Protein AF-A0A943L6P3-F1 (afdb_monomer_lite)

Foldseek 3Di:
DDLVVLLVVLVVDPDDPLRSVLVSLLVVLVVVLVVVLVVLVVVLVVLVVVLVVVLVVLVVVVQVVFDADPNDTDDDPVVVVVSVVVSVVSVVVSVVVSVVVCVVSVVVSVVVSVVSSVVSVVVSVVVSVVVD

Secondary structure (DSSP, 8-state):
--HHHHHHHHTTS---HHHHHHHHHHHHHHHHHHHHHHHHHHHHHHHHHHHHHHHHHHHHHHHHHS-EETTEE---HHHHHHHHHHHHHHHHHHHHHHHHHHHHHHHHHHHHHHHHHHHHHHHHHHHHHTT-

Structure (mmCIF, N/CA/C/O backbone):
data_AF-A0A943L6P3-F1
#
_entry.id   AF-A0A943L6P3-F1
#
loop_
_atom_site.group_PDB
_atom_site.id
_atom_site.type_symbol
_atom_site.label_atom_id
_atom_site.label_alt_id
_atom_site.label_comp_id
_atom_site.label_asym_id
_atom_site.label_entity_id
_atom_site.label_seq_id
_atom_site.pdbx_PDB_ins_code
_atom_site.Cartn_x
_atom_site.Cartn_y
_atom_site.Cartn_z
_atom_site.occupancy
_atom_site.B_iso_or_equiv
_atom_site.auth_seq_id
_atom_site.auth_comp_id
_atom_site.auth_asym_id
_atom_site.auth_atom_id
_atom_site.pdbx_PDB_model_num
ATOM 1 N N . MET A 1 1 ? 1.811 -3.969 -22.715 1.00 65.00 1 MET A N 1
ATOM 2 C CA . MET A 1 1 ? 1.293 -4.012 -24.095 1.00 65.00 1 MET A CA 1
ATOM 3 C C . MET A 1 1 ? 2.033 -5.133 -24.820 1.00 65.00 1 MET A C 1
ATOM 5 O O . MET A 1 1 ? 3.182 -5.399 -24.489 1.00 65.00 1 MET A O 1
ATOM 9 N N . ASP A 1 2 ? 1.399 -5.869 -25.732 1.00 75.88 2 ASP A N 1
ATOM 10 C CA . ASP A 1 2 ? 2.101 -6.934 -26.478 1.00 75.88 2 ASP A CA 1
ATOM 11 C C . ASP A 1 2 ? 3.098 -6.305 -27.476 1.00 75.88 2 ASP A C 1
ATOM 13 O O . ASP A 1 2 ? 2.833 -5.250 -28.056 1.00 75.88 2 ASP A O 1
ATOM 17 N N . ARG A 1 3 ? 4.240 -6.959 -27.725 1.00 74.19 3 ARG A N 1
ATOM 18 C CA . ARG A 1 3 ? 5.175 -6.622 -28.811 1.00 74.19 3 ARG A CA 1
ATOM 19 C C . ARG A 1 3 ? 4.457 -6.367 -30.137 1.00 74.19 3 ARG A C 1
ATOM 21 O O . ARG A 1 3 ? 4.821 -5.431 -30.846 1.00 74.19 3 ARG A O 1
ATOM 28 N N . GLN A 1 4 ? 3.439 -7.157 -30.476 1.00 79.56 4 GLN A N 1
ATOM 29 C CA . GLN A 1 4 ? 2.664 -6.951 -31.703 1.00 79.56 4 GLN A CA 1
ATOM 30 C C . GLN A 1 4 ? 1.894 -5.627 -31.699 1.00 79.56 4 GLN A C 1
ATOM 32 O O . GLN A 1 4 ? 1.800 -4.974 -32.736 1.00 79.56 4 GLN A O 1
ATOM 37 N N . GLU A 1 5 ? 1.375 -5.200 -30.549 1.00 81.81 5 GLU A N 1
ATOM 38 C CA . GLU A 1 5 ? 0.671 -3.924 -30.402 1.00 81.81 5 GLU A CA 1
ATOM 39 C C . GLU A 1 5 ? 1.636 -2.737 -30.497 1.00 81.81 5 GLU A C 1
ATOM 41 O O . GLU A 1 5 ? 1.344 -1.781 -31.217 1.00 81.81 5 GLU A O 1
ATOM 46 N N . ILE A 1 6 ? 2.808 -2.824 -29.852 1.00 78.81 6 ILE A N 1
ATOM 47 C CA . ILE A 1 6 ? 3.852 -1.790 -29.939 1.00 78.81 6 ILE A CA 1
ATOM 48 C C . ILE A 1 6 ? 4.325 -1.635 -31.387 1.00 78.81 6 ILE A C 1
ATOM 50 O O . ILE A 1 6 ? 4.325 -0.530 -31.927 1.00 78.81 6 ILE A O 1
ATOM 54 N N . LEU A 1 7 ? 4.676 -2.738 -32.053 1.00 78.62 7 LEU A N 1
ATOM 55 C CA . LEU A 1 7 ? 5.152 -2.696 -33.437 1.00 78.62 7 LEU A CA 1
ATOM 56 C C . LEU A 1 7 ? 4.068 -2.205 -34.402 1.00 78.62 7 LEU A C 1
ATOM 58 O O . LEU A 1 7 ? 4.362 -1.446 -35.324 1.00 78.62 7 LEU A O 1
ATOM 62 N N . LYS A 1 8 ? 2.802 -2.569 -34.170 1.00 85.06 8 LYS A N 1
ATOM 63 C CA . LYS A 1 8 ? 1.676 -2.068 -34.964 1.00 85.06 8 LYS A CA 1
ATOM 64 C C . LYS A 1 8 ? 1.495 -0.557 -34.803 1.00 85.06 8 LYS A C 1
ATOM 66 O O . LYS A 1 8 ? 1.279 0.118 -35.805 1.00 85.06 8 LYS A O 1
ATOM 71 N N . LEU A 1 9 ? 1.632 -0.016 -33.592 1.00 83.00 9 LEU A N 1
ATOM 72 C CA . LEU A 1 9 ? 1.604 1.431 -33.343 1.00 83.00 9 LEU A CA 1
ATOM 73 C C . LEU A 1 9 ? 2.776 2.150 -34.034 1.00 83.00 9 LEU A C 1
ATOM 75 O O . LEU A 1 9 ? 2.593 3.173 -34.688 1.00 83.00 9 LEU A O 1
ATOM 79 N N . LEU A 1 10 ? 3.986 1.603 -33.930 1.00 81.69 10 LEU A N 1
ATOM 80 C CA . LEU A 1 10 ? 5.174 2.198 -34.548 1.00 81.69 10 LEU A CA 1
ATOM 81 C C . LEU A 1 10 ? 5.119 2.129 -36.081 1.00 81.69 10 LEU A C 1
ATOM 83 O O . LEU A 1 10 ? 5.598 3.036 -36.755 1.00 81.69 10 LEU A O 1
ATOM 87 N N . SER A 1 11 ? 4.454 1.116 -36.643 1.00 81.25 11 SER A N 1
ATOM 88 C CA . SER A 1 11 ? 4.268 0.974 -38.092 1.00 81.25 11 SER A CA 1
ATOM 89 C C . SER A 1 11 ? 3.373 2.042 -38.733 1.00 81.25 11 SER A C 1
ATOM 91 O O . SER A 1 11 ? 3.390 2.180 -39.953 1.00 81.25 11 SER A O 1
ATOM 93 N N . THR A 1 12 ? 2.607 2.816 -37.948 1.00 86.06 12 THR A N 1
ATOM 94 C CA . THR A 1 12 ? 1.795 3.930 -38.477 1.00 86.06 12 THR A CA 1
ATOM 95 C C . THR A 1 12 ? 2.595 5.213 -38.699 1.00 86.06 12 THR A C 1
ATOM 97 O O . THR A 1 12 ? 2.029 6.206 -39.150 1.00 86.06 12 THR A O 1
ATOM 100 N N . HIS A 1 13 ? 3.878 5.216 -38.344 1.00 82.69 13 HIS A N 1
ATOM 101 C CA . HIS A 1 13 ? 4.771 6.361 -38.455 1.00 82.69 13 HIS A CA 1
ATOM 102 C C . HIS A 1 13 ? 5.825 6.089 -39.533 1.00 82.69 13 HIS A C 1
ATOM 104 O O . HIS A 1 13 ? 6.232 4.943 -39.737 1.00 82.69 13 HIS A O 1
ATOM 110 N N . ASP A 1 14 ? 6.256 7.144 -40.226 1.00 87.12 14 ASP A N 1
ATOM 111 C CA . ASP A 1 14 ? 7.325 7.064 -41.226 1.00 87.12 14 ASP A CA 1
ATOM 112 C C . ASP A 1 14 ? 8.680 6.982 -40.511 1.00 87.12 14 ASP A C 1
ATOM 114 O O . ASP A 1 14 ? 9.337 7.989 -40.259 1.00 87.12 14 ASP A O 1
ATOM 118 N N . LEU A 1 15 ? 9.007 5.770 -40.065 1.00 84.00 15 LEU A N 1
ATOM 119 C CA . LEU A 1 15 ? 10.208 5.424 -39.315 1.00 84.00 15 LEU A CA 1
ATOM 120 C C . LEU A 1 15 ? 10.971 4.334 -40.063 1.00 84.00 15 LEU A C 1
ATOM 122 O O . LEU A 1 15 ? 10.372 3.399 -40.613 1.00 84.00 15 LEU A O 1
ATOM 126 N N . THR A 1 16 ? 12.293 4.415 -40.022 1.00 86.62 16 THR A N 1
ATOM 127 C CA . THR A 1 16 ? 13.177 3.319 -40.423 1.00 86.62 16 THR A CA 1
ATOM 128 C C . THR A 1 16 ? 12.992 2.111 -39.499 1.00 86.62 16 THR A C 1
ATOM 130 O O . THR A 1 16 ? 12.494 2.230 -38.378 1.00 86.62 16 THR A O 1
ATOM 133 N N . GLU A 1 17 ? 13.377 0.919 -39.958 1.00 82.81 17 GLU A N 1
ATOM 134 C CA . GLU A 1 17 ? 13.289 -0.287 -39.120 1.00 82.81 17 GLU A CA 1
ATOM 135 C C . GLU A 1 17 ? 14.160 -0.173 -37.857 1.00 82.81 17 GLU A C 1
ATOM 137 O O . GLU A 1 17 ? 13.723 -0.584 -36.784 1.00 82.81 17 GLU A O 1
ATOM 142 N N . ASP A 1 18 ? 15.322 0.481 -37.949 1.00 81.50 18 ASP A N 1
ATOM 143 C CA . ASP A 1 18 ? 16.203 0.716 -36.799 1.00 81.50 18 ASP A CA 1
ATOM 144 C C . ASP A 1 18 ? 15.569 1.675 -35.775 1.00 81.50 18 ASP A C 1
ATOM 146 O O . ASP A 1 18 ? 15.621 1.426 -34.570 1.00 81.50 18 ASP A O 1
ATOM 150 N N . GLU A 1 19 ? 14.890 2.737 -36.228 1.00 82.31 19 GLU A N 1
ATOM 151 C CA . GLU A 1 19 ? 14.134 3.638 -35.345 1.00 82.31 19 GLU A CA 1
ATOM 152 C C . GLU A 1 19 ? 12.951 2.928 -34.673 1.00 82.31 19 GLU A C 1
ATOM 154 O O . GLU A 1 19 ? 12.669 3.172 -33.495 1.00 82.31 19 GLU A O 1
ATOM 159 N N . LYS A 1 20 ? 12.264 2.027 -35.391 1.00 83.81 20 LYS A N 1
ATOM 160 C CA . LYS A 1 20 ? 11.179 1.215 -34.820 1.00 83.81 20 LYS A CA 1
ATOM 161 C C . LYS A 1 20 ? 11.701 0.267 -33.749 1.00 83.81 20 LYS A C 1
ATOM 163 O O . LYS A 1 20 ? 11.084 0.180 -32.690 1.00 83.81 20 LYS A O 1
ATOM 168 N N . GLU A 1 21 ? 12.817 -0.417 -33.990 1.00 82.38 21 GLU A N 1
ATOM 169 C CA . GLU A 1 21 ? 13.409 -1.334 -33.010 1.00 82.38 21 GLU A CA 1
ATOM 170 C C . GLU A 1 21 ? 13.912 -0.572 -31.773 1.00 82.38 21 GLU A C 1
ATOM 172 O O . GLU A 1 21 ? 13.634 -0.970 -30.639 1.00 82.38 21 GLU A O 1
ATOM 177 N N . TYR A 1 22 ? 14.551 0.586 -31.971 1.00 84.06 22 TYR A N 1
ATOM 178 C CA . TYR A 1 22 ? 14.983 1.469 -30.885 1.00 84.06 22 TYR A CA 1
ATOM 179 C C . TYR A 1 22 ? 13.807 1.919 -30.001 1.00 84.06 22 TYR A C 1
ATOM 181 O O . TYR A 1 22 ? 13.851 1.788 -28.774 1.00 84.06 22 TYR A O 1
ATOM 189 N N . LEU A 1 23 ? 12.722 2.407 -30.612 1.00 84.69 23 LEU A N 1
ATOM 190 C CA . LEU A 1 23 ? 11.518 2.830 -29.890 1.00 84.69 23 LEU A CA 1
ATOM 191 C C . LEU A 1 23 ? 10.790 1.653 -29.233 1.00 84.69 23 LEU A C 1
ATOM 193 O O . LEU A 1 23 ? 10.294 1.792 -28.112 1.00 84.69 23 LEU A O 1
ATOM 197 N N . TYR A 1 24 ? 10.755 0.489 -29.887 1.00 87.00 24 TYR A N 1
ATOM 198 C CA . TYR A 1 24 ? 10.213 -0.735 -29.304 1.00 87.00 24 TYR A CA 1
ATOM 199 C C . TYR A 1 24 ? 10.954 -1.101 -28.015 1.00 87.00 24 TYR A C 1
ATOM 201 O O . TYR A 1 24 ? 10.307 -1.306 -26.988 1.00 87.00 24 TYR A O 1
ATOM 209 N N . MET A 1 25 ? 12.290 -1.122 -28.033 1.00 86.12 25 MET A N 1
ATOM 210 C CA . MET A 1 25 ? 13.090 -1.434 -26.847 1.00 86.12 25 MET A CA 1
ATOM 211 C C . MET A 1 25 ? 12.828 -0.445 -25.707 1.00 86.12 25 MET A C 1
ATOM 213 O O . MET A 1 25 ? 12.647 -0.868 -24.564 1.00 86.12 25 MET A O 1
ATOM 217 N N . GLN A 1 26 ? 12.751 0.859 -25.998 1.00 86.38 26 GLN A N 1
ATOM 218 C CA . GLN A 1 26 ? 12.431 1.865 -24.979 1.00 86.38 26 GLN A CA 1
ATOM 219 C C . GLN A 1 26 ? 11.065 1.629 -24.327 1.00 86.38 26 GLN A C 1
ATOM 221 O O . GLN A 1 26 ? 10.946 1.697 -23.100 1.00 86.38 26 GLN A O 1
ATOM 226 N N . LEU A 1 27 ? 10.040 1.354 -25.137 1.00 86.81 27 LEU A N 1
ATOM 227 C CA . LEU A 1 27 ? 8.687 1.094 -24.651 1.00 86.81 27 LEU A CA 1
ATOM 228 C C . LEU A 1 27 ? 8.630 -0.202 -23.842 1.00 86.81 27 LEU A C 1
ATOM 230 O O . LEU A 1 27 ? 8.128 -0.187 -22.722 1.00 86.81 27 LEU A O 1
ATOM 234 N N . TYR A 1 28 ? 9.216 -1.281 -24.362 1.00 88.44 28 TYR A N 1
ATOM 235 C CA . TYR A 1 28 ? 9.263 -2.581 -23.698 1.00 88.44 28 TYR A CA 1
ATOM 236 C C . TYR A 1 28 ? 9.904 -2.491 -22.309 1.00 88.44 28 TYR A C 1
ATOM 238 O O . TYR A 1 28 ? 9.308 -2.899 -21.314 1.00 88.44 28 TYR A O 1
ATOM 246 N N . PHE A 1 29 ? 11.098 -1.901 -22.208 1.00 89.12 29 PHE A N 1
ATOM 247 C CA . PHE A 1 29 ? 11.774 -1.791 -20.917 1.00 89.12 29 PHE A CA 1
ATOM 248 C C . PHE A 1 29 ? 11.073 -0.826 -19.956 1.00 89.12 29 PHE A C 1
ATOM 250 O O . PHE A 1 29 ? 11.103 -1.047 -18.747 1.00 89.12 29 PHE A O 1
ATOM 257 N N . THR A 1 30 ? 10.423 0.223 -20.467 1.00 87.31 30 THR A N 1
ATOM 258 C CA . THR A 1 30 ? 9.611 1.120 -19.631 1.00 87.31 30 THR A CA 1
ATOM 259 C C . THR A 1 30 ? 8.399 0.388 -19.057 1.00 87.31 30 THR A C 1
ATOM 261 O O . THR A 1 30 ? 8.100 0.548 -17.875 1.00 87.31 30 THR A O 1
ATOM 264 N N . GLU A 1 31 ? 7.718 -0.435 -19.856 1.00 88.56 31 GLU A N 1
ATOM 265 C CA . GLU A 1 31 ? 6.606 -1.253 -19.369 1.00 88.56 31 GLU A CA 1
ATOM 266 C C . GLU A 1 31 ? 7.053 -2.283 -18.334 1.00 88.56 31 GLU A C 1
ATOM 268 O O . GLU A 1 31 ? 6.391 -2.421 -17.308 1.00 88.56 31 GLU A O 1
ATOM 273 N N . GLU A 1 32 ? 8.184 -2.957 -18.548 1.00 89.25 32 GLU A N 1
ATOM 274 C CA . GLU A 1 32 ? 8.716 -3.903 -17.561 1.00 89.25 32 GLU A CA 1
ATOM 275 C C . GLU A 1 32 ? 9.080 -3.219 -16.239 1.00 89.25 32 GLU A C 1
ATOM 277 O O . GLU A 1 32 ? 8.778 -3.756 -15.173 1.00 89.25 32 GLU A O 1
ATOM 282 N N . LEU A 1 33 ? 9.661 -2.014 -16.284 1.00 90.25 33 LEU A N 1
ATOM 283 C CA . LEU A 1 33 ? 9.920 -1.231 -15.072 1.00 90.25 33 LEU A CA 1
ATOM 284 C C . LEU A 1 33 ? 8.630 -0.859 -14.340 1.00 90.25 33 LEU A C 1
ATOM 286 O O . LEU A 1 33 ? 8.568 -0.989 -13.120 1.00 90.25 33 LEU A O 1
ATOM 290 N N . ASN A 1 34 ? 7.598 -0.432 -15.070 1.00 87.81 34 ASN A N 1
ATOM 291 C CA . ASN A 1 34 ? 6.304 -0.113 -14.468 1.00 87.81 34 ASN A CA 1
ATOM 292 C C . ASN A 1 34 ? 5.647 -1.358 -13.860 1.00 87.81 34 ASN A C 1
ATOM 294 O O . ASN A 1 34 ? 5.151 -1.294 -12.743 1.00 87.81 34 ASN A O 1
ATOM 298 N N . ARG A 1 35 ? 5.699 -2.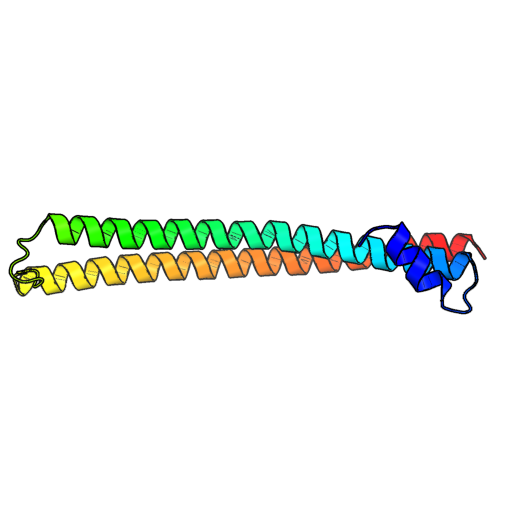505 -14.548 1.00 90.12 35 ARG A N 1
ATOM 299 C CA . ARG A 1 35 ? 5.146 -3.768 -14.040 1.00 90.12 35 ARG A CA 1
ATOM 300 C C . ARG A 1 35 ? 5.822 -4.195 -12.737 1.00 90.12 35 ARG A C 1
ATOM 302 O O . ARG A 1 35 ? 5.136 -4.590 -11.800 1.00 90.12 35 ARG A O 1
ATOM 309 N N . GLN A 1 36 ? 7.150 -4.105 -12.668 1.00 88.88 36 GLN A N 1
ATOM 310 C CA . GLN A 1 36 ? 7.900 -4.401 -11.442 1.00 88.88 36 GLN A CA 1
ATOM 311 C C . GLN A 1 36 ? 7.518 -3.446 -10.306 1.00 88.88 36 GLN A C 1
ATOM 313 O O . GLN A 1 36 ? 7.292 -3.885 -9.182 1.00 88.88 36 GLN A O 1
ATOM 318 N N . ALA A 1 37 ? 7.389 -2.152 -10.608 1.00 87.69 37 ALA A N 1
ATOM 319 C CA . ALA A 1 37 ? 6.950 -1.160 -9.635 1.00 87.69 37 ALA A CA 1
ATOM 320 C C . ALA A 1 37 ? 5.538 -1.450 -9.100 1.00 87.69 37 ALA A C 1
ATOM 322 O O . ALA A 1 37 ? 5.316 -1.387 -7.892 1.00 87.69 37 ALA A O 1
ATOM 323 N N . ASP A 1 38 ? 4.601 -1.816 -9.976 1.00 88.56 38 ASP A N 1
ATOM 324 C CA . ASP A 1 38 ? 3.231 -2.170 -9.596 1.00 88.56 38 ASP A CA 1
ATOM 325 C C . ASP A 1 38 ? 3.192 -3.407 -8.682 1.00 88.56 38 ASP A C 1
ATOM 327 O O . ASP A 1 38 ? 2.433 -3.438 -7.710 1.00 88.56 38 ASP A O 1
ATOM 331 N N . GLU A 1 39 ? 4.032 -4.413 -8.946 1.00 89.00 39 GLU A N 1
ATOM 332 C CA . GLU A 1 39 ? 4.163 -5.603 -8.095 1.00 89.00 39 GLU A CA 1
ATOM 333 C C . GLU A 1 39 ? 4.651 -5.252 -6.682 1.00 89.00 39 GLU A C 1
ATOM 335 O O . GLU A 1 39 ? 4.080 -5.734 -5.702 1.00 89.00 39 GLU A O 1
ATOM 340 N N . GLU A 1 40 ? 5.642 -4.367 -6.555 1.00 86.31 40 GLU A N 1
ATOM 341 C CA . GLU A 1 40 ? 6.128 -3.901 -5.249 1.00 86.31 40 GLU A CA 1
ATOM 342 C C . GLU A 1 40 ? 5.082 -3.052 -4.505 1.00 86.31 40 GLU A C 1
ATOM 344 O O . GLU A 1 40 ? 4.923 -3.170 -3.287 1.00 86.31 40 GLU A O 1
ATOM 349 N N . ILE A 1 41 ? 4.305 -2.234 -5.222 1.00 87.44 41 ILE A N 1
ATOM 350 C CA . ILE A 1 41 ? 3.214 -1.441 -4.633 1.00 87.44 41 ILE A CA 1
ATOM 351 C C . ILE A 1 41 ? 2.104 -2.349 -4.078 1.00 87.44 41 ILE A C 1
ATOM 353 O O . ILE A 1 41 ? 1.526 -2.053 -3.027 1.00 87.44 41 ILE A O 1
ATOM 357 N N . LEU A 1 42 ? 1.816 -3.484 -4.725 1.00 88.62 42 LEU A N 1
ATOM 358 C CA . LEU A 1 42 ? 0.833 -4.451 -4.221 1.00 88.62 42 LEU A CA 1
ATOM 359 C C . LEU A 1 42 ? 1.220 -5.033 -2.852 1.00 88.62 42 LEU A C 1
ATOM 361 O O . LEU A 1 42 ? 0.329 -5.344 -2.052 1.00 88.62 42 LEU A O 1
ATOM 365 N N . GLU A 1 43 ? 2.514 -5.150 -2.544 1.00 85.62 43 GLU A N 1
ATOM 366 C CA . GLU A 1 43 ? 2.965 -5.590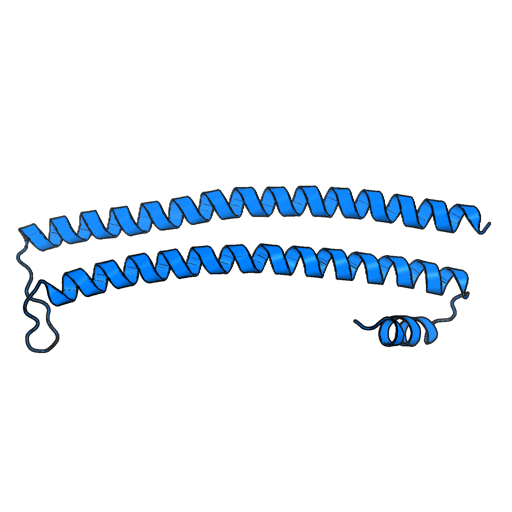 -1.220 1.00 85.62 43 GLU A CA 1
ATOM 367 C C . GLU A 1 43 ? 2.605 -4.576 -0.124 1.00 85.62 43 GLU A C 1
ATOM 369 O O . GLU A 1 43 ? 2.163 -4.981 0.955 1.00 85.62 43 GLU A O 1
ATOM 374 N N . LEU A 1 44 ? 2.671 -3.269 -0.414 1.00 85.94 44 LEU A N 1
ATOM 375 C CA . LEU A 1 44 ? 2.262 -2.210 0.522 1.00 85.94 44 LEU A CA 1
ATOM 376 C C . LEU A 1 44 ? 0.788 -2.362 0.926 1.00 85.94 44 LEU A C 1
ATOM 378 O O . LEU A 1 44 ? 0.430 -2.282 2.105 1.00 85.94 44 LEU A O 1
ATOM 382 N N . HIS A 1 45 ? -0.080 -2.663 -0.043 1.00 87.38 45 HIS A N 1
ATOM 383 C CA . HIS A 1 45 ? -1.507 -2.875 0.211 1.00 87.38 45 HIS A CA 1
ATOM 384 C C . HIS A 1 45 ? -1.791 -4.082 1.107 1.00 87.38 45 HIS A C 1
ATOM 386 O O . HIS A 1 45 ? -2.797 -4.104 1.827 1.00 87.38 45 HIS A O 1
ATOM 392 N N . LYS A 1 46 ? -0.922 -5.096 1.084 1.00 89.19 46 LYS A N 1
ATOM 393 C CA . LYS A 1 46 ? -1.055 -6.257 1.962 1.00 89.19 46 LYS A CA 1
ATOM 394 C C . LYS A 1 46 ? -0.831 -5.868 3.424 1.00 89.19 46 LYS A C 1
ATOM 396 O O . LYS A 1 46 ? -1.642 -6.254 4.265 1.00 89.19 46 LYS A O 1
ATOM 401 N N . GLU A 1 47 ? 0.189 -5.065 3.720 1.00 86.75 47 GLU A N 1
ATOM 402 C CA . GLU A 1 47 ? 0.458 -4.608 5.090 1.00 86.75 47 GLU A CA 1
ATOM 403 C C . GLU A 1 47 ? -0.673 -3.717 5.626 1.00 86.75 47 GLU A C 1
ATOM 405 O O . GLU A 1 47 ? -1.183 -3.953 6.725 1.00 86.75 47 GLU A O 1
ATOM 410 N N . GLN A 1 48 ? -1.153 -2.766 4.816 1.00 90.75 48 GLN A N 1
ATOM 411 C CA . GLN A 1 48 ? -2.308 -1.926 5.164 1.00 90.75 48 GLN A CA 1
ATOM 412 C C . GLN A 1 48 ? -3.544 -2.774 5.510 1.00 90.75 48 GLN A C 1
ATOM 414 O O . GLN A 1 48 ? -4.280 -2.506 6.468 1.00 90.75 48 GLN A O 1
ATOM 419 N N . LYS A 1 49 ? -3.778 -3.848 4.745 1.00 93.38 49 LYS A N 1
ATOM 420 C CA . LYS A 1 49 ? -4.878 -4.784 4.992 1.00 93.38 49 LYS A CA 1
ATOM 421 C C . LYS A 1 49 ? -4.705 -5.533 6.314 1.00 93.38 49 LYS A C 1
ATOM 423 O O . LYS A 1 49 ? -5.663 -5.628 7.081 1.00 93.38 49 LYS A O 1
ATOM 428 N N . GLU A 1 50 ? -3.509 -6.037 6.603 1.00 92.62 50 GLU A N 1
ATOM 429 C CA . GLU A 1 50 ? -3.207 -6.733 7.860 1.00 92.62 50 GLU A CA 1
ATOM 430 C C . GLU A 1 50 ? -3.386 -5.815 9.079 1.00 92.62 50 GLU A C 1
ATOM 432 O O . GLU A 1 50 ? -3.946 -6.218 10.106 1.00 92.62 50 GLU A O 1
ATOM 437 N N . ASN A 1 51 ? -2.983 -4.552 8.963 1.00 93.50 51 ASN A N 1
ATOM 438 C CA . ASN A 1 51 ? -3.144 -3.556 10.015 1.00 93.50 51 ASN A CA 1
ATOM 439 C C . ASN A 1 51 ? -4.608 -3.182 10.250 1.00 93.50 51 ASN A C 1
ATOM 441 O O . ASN A 1 51 ? -5.056 -3.163 11.403 1.00 93.50 51 ASN A O 1
ATOM 445 N N . ARG A 1 52 ? -5.382 -2.980 9.179 1.00 94.69 52 ARG A N 1
ATOM 446 C CA . ARG A 1 52 ? -6.838 -2.812 9.256 1.00 94.69 52 ARG A CA 1
ATOM 447 C C . ARG A 1 52 ? -7.490 -3.993 9.971 1.00 94.69 52 ARG A C 1
ATOM 449 O O . ARG A 1 52 ? -8.271 -3.790 10.901 1.00 94.69 52 ARG A O 1
ATOM 456 N N . ASP A 1 53 ? -7.162 -5.217 9.568 1.00 96.12 53 ASP A N 1
ATOM 457 C CA . ASP A 1 53 ? -7.752 -6.429 10.139 1.00 96.12 53 ASP A CA 1
ATOM 458 C C . ASP A 1 53 ? -7.361 -6.592 11.621 1.00 96.12 53 ASP A C 1
ATOM 460 O O . ASP A 1 53 ? -8.189 -6.982 12.447 1.00 96.12 53 ASP A O 1
ATOM 464 N N . SER A 1 54 ? -6.141 -6.197 12.001 1.00 94.69 54 SER A N 1
ATOM 465 C CA . SER A 1 54 ? -5.691 -6.145 13.398 1.00 94.69 54 SER A CA 1
ATOM 466 C C . SER A 1 54 ? -6.519 -5.169 14.246 1.00 94.69 54 SER A C 1
ATOM 468 O O . SER A 1 54 ? -6.974 -5.533 15.336 1.00 94.69 54 SER A O 1
ATOM 470 N N . ILE A 1 55 ? -6.769 -3.955 13.739 1.00 95.88 55 ILE A N 1
ATOM 471 C CA . ILE A 1 55 ? -7.601 -2.946 14.413 1.00 95.88 55 ILE A CA 1
ATOM 472 C C . ILE A 1 55 ? -9.041 -3.453 14.558 1.00 95.88 55 ILE A C 1
ATOM 474 O O . ILE A 1 55 ? -9.605 -3.405 15.655 1.00 95.88 55 ILE A O 1
ATOM 478 N N . LEU A 1 56 ? -9.624 -3.990 13.482 1.00 96.44 56 LEU A N 1
ATOM 479 C CA . LEU A 1 56 ? -10.986 -4.530 13.488 1.00 96.44 56 LEU A CA 1
ATOM 480 C C . LEU A 1 56 ? -11.135 -5.700 14.461 1.00 96.44 56 LEU A C 1
ATOM 482 O O . LEU A 1 56 ? -12.116 -5.762 15.200 1.00 96.44 56 LEU A O 1
ATOM 486 N N . ASN A 1 57 ? -10.147 -6.592 14.525 1.00 96.75 57 ASN A N 1
ATOM 487 C CA . ASN A 1 57 ? -10.140 -7.697 15.477 1.00 96.75 57 ASN A CA 1
ATOM 488 C C . ASN A 1 57 ? -10.119 -7.186 16.927 1.00 96.75 57 ASN A C 1
ATOM 490 O O . ASN A 1 57 ? -10.846 -7.694 17.781 1.00 96.75 57 ASN A O 1
ATOM 494 N N . GLN A 1 58 ? -9.342 -6.139 17.218 1.00 94.56 58 GLN A N 1
ATOM 495 C CA . GLN A 1 58 ? -9.337 -5.551 18.556 1.00 94.56 58 GLN A CA 1
ATOM 496 C C . GLN A 1 58 ? -10.684 -4.909 18.908 1.00 94.56 58 GLN A C 1
ATOM 498 O O . GLN A 1 58 ? -11.168 -5.088 20.026 1.00 94.56 58 GLN A O 1
ATOM 503 N N . ILE A 1 59 ? -11.320 -4.216 17.960 1.00 93.62 59 ILE A N 1
ATOM 504 C CA . ILE A 1 59 ? -12.673 -3.672 18.138 1.00 93.62 59 ILE A CA 1
ATOM 505 C C . ILE A 1 59 ? -13.673 -4.805 18.400 1.00 93.62 59 ILE A C 1
ATOM 507 O O . ILE A 1 59 ? -14.443 -4.722 19.354 1.00 93.62 59 ILE A O 1
ATOM 511 N N . ALA A 1 60 ? -13.625 -5.888 17.623 1.00 94.69 60 ALA A N 1
ATOM 512 C CA . ALA A 1 60 ? -14.506 -7.040 17.798 1.00 94.69 60 ALA A CA 1
ATOM 513 C C . ALA A 1 60 ? -14.344 -7.683 19.183 1.00 94.69 60 ALA A C 1
ATOM 515 O O . ALA A 1 60 ? -15.336 -7.958 19.855 1.00 94.69 60 ALA A O 1
ATOM 516 N N . LYS A 1 61 ? -13.107 -7.854 19.665 1.00 94.50 61 LYS A N 1
ATOM 517 C CA . LYS A 1 61 ? -12.844 -8.358 21.023 1.00 94.50 61 LYS A CA 1
ATOM 518 C C . LYS A 1 61 ? -13.462 -7.468 22.097 1.00 94.50 61 LYS A C 1
ATOM 520 O O . LYS A 1 61 ? -14.048 -7.984 23.047 1.00 94.50 61 LYS A O 1
ATOM 525 N N . ILE A 1 62 ? -13.364 -6.147 21.941 1.00 93.00 62 ILE A N 1
ATOM 526 C CA . ILE A 1 62 ? -14.004 -5.191 22.852 1.00 93.00 62 ILE A CA 1
ATOM 527 C C . ILE A 1 62 ? -15.522 -5.373 22.806 1.00 93.00 62 ILE A C 1
ATOM 529 O O . ILE A 1 62 ? -16.132 -5.555 23.851 1.00 93.00 62 ILE A O 1
ATOM 533 N N . MET A 1 63 ? -16.124 -5.413 21.615 1.00 91.88 63 MET A N 1
ATOM 534 C CA . MET A 1 63 ? -17.568 -5.624 21.460 1.00 91.88 63 MET A CA 1
ATOM 535 C C . MET A 1 63 ? -18.058 -6.913 22.132 1.00 91.88 63 MET A C 1
ATOM 537 O O . MET A 1 63 ? -19.117 -6.905 22.744 1.00 91.88 63 MET A O 1
ATOM 541 N N . LEU A 1 64 ? -17.282 -7.998 22.059 1.00 92.81 64 LEU A N 1
ATOM 542 C CA . LEU A 1 64 ? -17.614 -9.282 22.688 1.00 92.81 64 LEU A CA 1
ATOM 543 C C . LEU A 1 64 ? -17.441 -9.289 24.215 1.00 92.81 64 LEU A C 1
ATOM 545 O O . LEU A 1 64 ? -17.971 -10.172 24.883 1.00 92.81 64 LEU A O 1
ATOM 549 N N . SER A 1 65 ? -16.692 -8.334 24.769 1.00 93.25 65 SER A N 1
ATOM 550 C CA . SER A 1 65 ? -16.371 -8.283 26.203 1.00 93.25 65 SER A CA 1
ATOM 551 C C . SER A 1 65 ? -17.392 -7.495 27.026 1.00 93.25 65 SER A C 1
ATOM 553 O O . SER A 1 65 ? -17.366 -7.566 28.253 1.00 93.25 65 SER A O 1
ATOM 555 N N . TYR A 1 66 ? -18.273 -6.733 26.375 1.00 93.12 66 TYR A N 1
ATOM 556 C CA . TYR A 1 66 ? -19.226 -5.848 27.038 1.00 93.12 66 TYR A CA 1
ATOM 557 C C . TYR A 1 66 ? -20.664 -6.158 26.611 1.00 93.12 66 TYR A C 1
ATOM 559 O O . TYR A 1 66 ? -20.904 -6.509 25.456 1.00 93.12 66 TYR A O 1
ATOM 567 N N . PRO A 1 67 ? -21.646 -6.009 27.518 1.00 91.88 67 PRO A N 1
ATOM 568 C CA . PRO A 1 67 ? -23.043 -6.200 27.170 1.00 91.88 67 PRO A CA 1
ATOM 569 C C . PRO A 1 67 ? -23.503 -5.117 26.188 1.00 91.88 67 PRO A C 1
ATOM 571 O O . PRO A 1 67 ? -23.226 -3.927 26.363 1.00 91.88 67 PRO A O 1
ATOM 574 N N . ILE A 1 68 ? -24.228 -5.550 25.159 1.00 91.56 68 ILE A N 1
ATOM 575 C CA . ILE A 1 68 ? -24.830 -4.687 24.143 1.00 91.56 68 ILE A CA 1
ATOM 576 C C . ILE A 1 68 ? -26.345 -4.830 24.261 1.00 91.56 68 ILE A C 1
ATOM 578 O O . ILE A 1 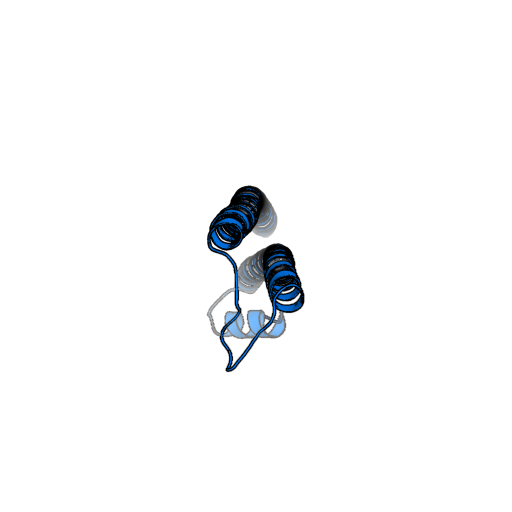68 ? -26.882 -5.920 24.075 1.00 91.56 68 ILE A O 1
ATOM 582 N N . ILE A 1 69 ? -27.026 -3.731 24.578 1.00 90.75 69 ILE A N 1
ATOM 583 C CA . ILE A 1 69 ? -28.485 -3.664 24.719 1.00 90.75 69 ILE A CA 1
ATOM 584 C C . ILE A 1 69 ? -28.971 -2.578 23.765 1.00 90.75 69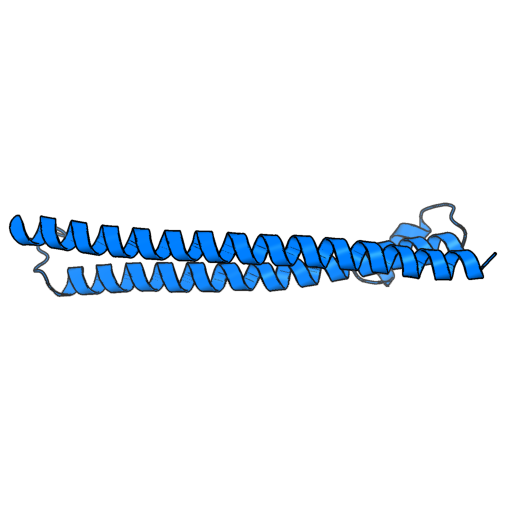 ILE A C 1
ATOM 586 O O . ILE A 1 69 ? -28.425 -1.479 23.776 1.00 90.75 69 ILE A O 1
ATOM 590 N N . GLU A 1 70 ? -29.944 -2.895 22.905 1.00 89.19 70 GLU A N 1
ATOM 591 C CA . GLU A 1 70 ? -30.495 -1.947 21.916 1.00 89.19 70 GLU A CA 1
ATOM 592 C C . GLU A 1 70 ? -29.406 -1.256 21.069 1.00 89.19 70 GLU A C 1
ATOM 594 O O . GLU A 1 70 ? -29.426 -0.050 20.843 1.00 89.19 70 GLU A O 1
ATOM 599 N N . SER A 1 71 ? -28.404 -2.029 20.631 1.00 87.00 71 SER A N 1
ATOM 600 C CA . SER A 1 71 ? -27.246 -1.537 19.862 1.00 87.00 71 SER A CA 1
ATOM 601 C C . SER A 1 71 ? -26.332 -0.549 20.605 1.00 87.00 71 SER A C 1
ATOM 603 O O . SER A 1 71 ? -25.413 0.006 20.003 1.00 87.00 71 SER A O 1
ATOM 605 N N . ILE A 1 72 ? -26.512 -0.371 21.916 1.00 86.75 72 ILE A N 1
ATOM 606 C CA . ILE A 1 72 ? -25.647 0.441 22.772 1.00 86.75 72 ILE A CA 1
ATOM 607 C C . ILE A 1 72 ? -24.765 -0.490 23.603 1.00 86.75 72 ILE A C 1
ATOM 609 O O . ILE A 1 72 ? -25.246 -1.309 24.386 1.00 86.75 72 ILE A O 1
ATOM 613 N N . MET A 1 73 ? -23.449 -0.352 23.446 1.00 90.00 73 MET A N 1
ATOM 614 C CA . MET A 1 73 ? -22.480 -1.053 24.285 1.00 90.00 73 MET A CA 1
ATOM 615 C C . MET A 1 73 ? -22.375 -0.359 25.641 1.00 90.00 73 MET A C 1
ATOM 617 O O . MET A 1 73 ? -22.011 0.819 25.721 1.00 90.00 73 MET A O 1
ATOM 621 N N . PHE A 1 74 ? -22.674 -1.089 26.710 1.00 91.25 74 PHE A N 1
ATOM 622 C CA . PHE A 1 74 ? -22.599 -0.554 28.060 1.00 91.25 74 PHE A CA 1
ATOM 623 C C . PHE A 1 74 ? -21.178 -0.704 28.608 1.00 91.25 74 PHE A C 1
ATOM 625 O O . PHE A 1 74 ? -20.710 -1.803 28.900 1.00 91.25 74 PHE A O 1
ATOM 632 N N . ILE A 1 75 ? -20.484 0.427 28.744 1.00 92.38 75 ILE A N 1
ATOM 633 C CA . ILE A 1 75 ? -19.094 0.496 29.200 1.00 92.38 75 ILE A CA 1
ATOM 634 C C . ILE A 1 75 ? -19.008 1.507 30.343 1.00 92.38 75 ILE A C 1
ATOM 636 O O . ILE A 1 75 ? -19.436 2.655 30.196 1.00 92.38 75 ILE A O 1
ATOM 640 N N . ALA A 1 76 ? -18.402 1.112 31.463 1.00 91.38 76 ALA A N 1
ATOM 641 C CA . ALA A 1 76 ? -18.126 2.023 32.568 1.00 91.38 76 ALA A CA 1
ATOM 642 C C . ALA A 1 76 ? -17.176 3.157 32.137 1.00 91.38 76 ALA A C 1
ATOM 644 O O . ALA A 1 76 ? -16.264 2.955 31.335 1.00 91.38 76 ALA A O 1
ATOM 645 N N . SER A 1 77 ? -17.329 4.355 32.709 1.00 90.56 77 SER A N 1
ATOM 646 C CA . SER A 1 77 ? -16.507 5.525 32.349 1.00 90.56 77 SER A CA 1
ATOM 647 C C . SER A 1 77 ? -14.998 5.285 32.504 1.00 90.56 77 SER A C 1
ATOM 649 O O . SER A 1 77 ? -14.213 5.743 31.670 1.00 90.56 77 SER A O 1
ATOM 651 N N . SER A 1 78 ? -14.586 4.537 33.535 1.00 90.44 78 SER A N 1
ATOM 652 C CA . SER A 1 78 ? -13.185 4.149 33.761 1.00 90.44 78 SER A CA 1
ATOM 653 C C . SER A 1 78 ? -12.630 3.289 32.627 1.00 90.44 78 SER A C 1
ATOM 655 O O . SER A 1 78 ? -11.504 3.503 32.173 1.00 90.44 78 SER A O 1
ATOM 657 N N . ASP A 1 79 ? -13.430 2.344 32.144 1.00 92.62 79 ASP A N 1
ATOM 658 C CA . ASP A 1 79 ? -13.051 1.417 31.083 1.00 92.62 79 ASP A CA 1
ATOM 659 C C . ASP A 1 79 ? -13.081 2.105 29.727 1.00 92.62 79 ASP A C 1
ATOM 661 O O . ASP A 1 79 ? -12.165 1.931 28.932 1.00 92.62 79 ASP A O 1
ATOM 665 N N . LYS A 1 80 ? -14.047 2.999 29.499 1.00 91.94 80 LYS A N 1
ATOM 666 C CA . LYS A 1 80 ? -14.120 3.819 28.286 1.00 91.94 80 LYS A CA 1
ATOM 667 C C . LYS A 1 80 ? -12.835 4.620 28.067 1.00 91.94 80 LYS A C 1
ATOM 669 O O . LYS A 1 80 ? -12.329 4.677 26.947 1.00 91.94 80 LYS A O 1
ATOM 674 N N . LEU A 1 81 ? -12.270 5.204 29.129 1.00 94.31 81 LEU A N 1
ATOM 675 C CA . LEU A 1 81 ? -10.996 5.923 29.046 1.00 94.31 81 LEU A CA 1
ATOM 676 C C . LEU A 1 81 ? -9.822 4.981 28.731 1.00 94.31 81 LEU A C 1
ATOM 678 O O . LEU A 1 81 ? -8.969 5.327 27.912 1.00 94.31 81 LEU A O 1
ATOM 682 N N . LYS A 1 82 ? -9.779 3.799 29.359 1.00 94.44 82 LYS A N 1
ATOM 683 C CA . LYS A 1 82 ? -8.741 2.786 29.106 1.00 94.44 82 LYS A CA 1
ATOM 684 C C . LYS A 1 82 ? -8.799 2.269 27.668 1.00 94.44 82 LYS A C 1
ATOM 686 O O . LYS A 1 82 ? -7.785 2.321 26.978 1.00 94.44 82 LYS A O 1
ATOM 691 N N . LEU A 1 83 ? -9.978 1.862 27.202 1.00 94.75 83 LEU A N 1
ATOM 692 C CA . LEU A 1 83 ? -10.216 1.371 25.844 1.00 94.75 83 LEU A CA 1
ATOM 693 C C . LEU A 1 83 ? -9.877 2.433 24.799 1.00 94.75 83 LEU A C 1
ATOM 695 O O . LEU A 1 83 ? -9.202 2.129 23.820 1.00 94.75 83 LEU A O 1
ATOM 699 N N . LYS A 1 84 ? -10.262 3.696 25.034 1.00 93.81 84 LYS A N 1
ATOM 700 C CA . LYS A 1 84 ? -9.890 4.813 24.156 1.00 93.81 84 LYS A CA 1
ATOM 701 C C . LYS A 1 84 ? -8.373 4.948 24.032 1.00 93.81 84 LYS A C 1
ATOM 703 O O . LYS A 1 84 ? -7.869 5.091 22.925 1.00 93.81 84 LYS A O 1
ATOM 708 N N . ARG A 1 85 ? -7.640 4.907 25.151 1.00 95.25 85 ARG A N 1
ATOM 709 C CA . ARG A 1 85 ? -6.169 4.981 25.129 1.00 95.25 85 ARG A CA 1
ATOM 710 C C . ARG A 1 85 ? -5.568 3.795 24.380 1.00 95.25 85 ARG A C 1
ATOM 712 O O . ARG A 1 85 ? -4.738 4.008 23.510 1.00 95.25 85 ARG A O 1
ATOM 719 N N . GLN A 1 86 ? -6.025 2.578 24.672 1.00 94.56 86 GLN A N 1
ATOM 720 C CA . GLN A 1 86 ? -5.539 1.359 24.022 1.00 94.56 86 GLN A CA 1
ATOM 721 C C . GLN A 1 86 ? -5.764 1.375 22.506 1.00 94.56 86 GLN A C 1
ATOM 723 O O . GLN A 1 86 ? -4.828 1.119 21.755 1.00 94.56 86 GLN A O 1
ATOM 728 N N . LEU A 1 87 ? -6.976 1.713 22.055 1.00 95.00 87 LEU A N 1
ATOM 729 C CA . LEU A 1 87 ? -7.294 1.816 20.630 1.00 95.00 87 LEU A CA 1
ATOM 730 C C . LEU A 1 87 ? -6.497 2.930 19.956 1.00 95.00 87 LEU A C 1
ATOM 732 O O . LEU A 1 87 ? -5.932 2.698 18.895 1.00 95.00 87 LEU A O 1
ATOM 736 N N . ASN A 1 88 ? -6.389 4.105 20.580 1.00 95.69 88 ASN A N 1
ATOM 737 C CA . ASN A 1 88 ? -5.589 5.197 20.027 1.00 95.69 88 ASN A CA 1
ATOM 738 C C . ASN A 1 88 ? -4.123 4.792 19.861 1.00 95.69 88 ASN A C 1
ATOM 740 O O . ASN A 1 88 ? -3.556 5.029 18.802 1.00 95.69 88 ASN A O 1
ATOM 744 N N . THR A 1 89 ? -3.523 4.156 20.869 1.00 96.38 89 THR A N 1
ATOM 745 C CA . THR A 1 89 ? -2.146 3.660 20.781 1.00 96.38 89 THR A CA 1
ATOM 746 C C . THR A 1 89 ? -2.002 2.603 19.689 1.00 96.38 89 THR A C 1
ATOM 748 O O . THR A 1 89 ? -1.051 2.666 18.918 1.00 96.38 89 THR A O 1
ATOM 751 N N . LEU A 1 90 ? -2.946 1.662 19.581 1.00 95.75 90 LEU A N 1
ATOM 752 C CA . LEU A 1 90 ? -2.930 0.651 18.522 1.00 95.75 90 LEU A CA 1
ATOM 753 C C . LEU A 1 90 ? -2.974 1.299 17.133 1.00 95.75 90 LEU A C 1
ATOM 755 O O . LEU A 1 90 ? -2.128 0.996 16.299 1.00 95.75 90 LEU A O 1
ATOM 759 N N . ILE A 1 91 ? -3.924 2.209 16.908 1.00 95.38 91 ILE A N 1
ATOM 760 C CA . ILE A 1 91 ? -4.098 2.919 15.635 1.00 95.38 91 ILE A CA 1
ATOM 761 C C . ILE A 1 91 ? -2.842 3.731 15.306 1.00 95.38 91 ILE A C 1
ATOM 763 O O . ILE A 1 91 ? -2.317 3.616 14.205 1.00 95.38 91 ILE A O 1
ATOM 767 N N . GLN A 1 92 ? -2.327 4.513 16.259 1.00 96.38 92 GLN A N 1
ATOM 768 C CA . GLN A 1 92 ? -1.132 5.331 16.047 1.00 96.38 92 GLN A CA 1
ATOM 769 C C . GLN A 1 92 ? 0.091 4.487 15.698 1.00 96.38 92 GLN A C 1
ATOM 771 O O . GLN A 1 92 ? 0.792 4.811 14.747 1.00 96.38 92 GLN A O 1
ATOM 776 N N . ASN A 1 93 ? 0.328 3.390 16.421 1.00 95.56 93 ASN A N 1
ATOM 777 C CA . ASN A 1 93 ? 1.461 2.510 16.145 1.00 95.56 93 ASN A CA 1
ATOM 778 C C . ASN A 1 93 ? 1.362 1.875 14.753 1.00 95.56 93 ASN A C 1
ATOM 780 O O . ASN A 1 93 ? 2.373 1.759 14.069 1.00 95.56 93 ASN A O 1
ATOM 784 N N . LYS A 1 94 ? 0.152 1.481 14.340 1.00 94.69 94 LYS A N 1
ATOM 785 C CA . LYS A 1 94 ? -0.110 0.866 13.034 1.00 94.69 94 L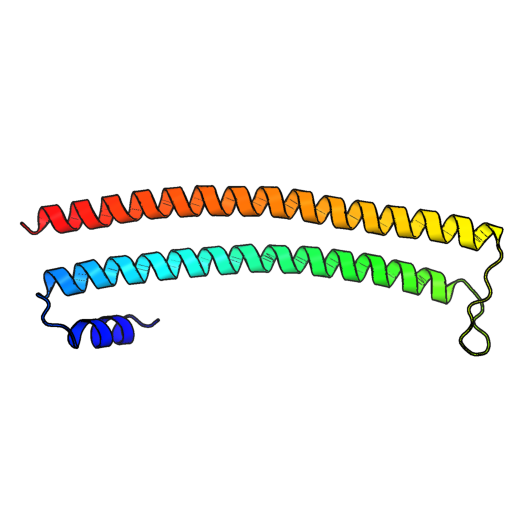YS A CA 1
ATOM 786 C C . LYS A 1 94 ? 0.092 1.854 11.886 1.00 94.69 94 LYS A C 1
ATOM 788 O O . LYS A 1 94 ? 0.864 1.572 10.983 1.00 94.69 94 LYS A O 1
ATOM 793 N N . ILE A 1 95 ? -0.486 3.050 11.988 1.00 92.81 95 ILE A N 1
ATOM 794 C CA . ILE A 1 95 ? -0.294 4.114 10.989 1.00 92.81 95 ILE A CA 1
ATOM 795 C C . ILE A 1 95 ? 1.181 4.539 10.918 1.00 92.81 95 ILE A C 1
ATOM 797 O O . ILE A 1 95 ? 1.715 4.767 9.838 1.00 92.81 95 ILE A O 1
ATOM 801 N N . GLN A 1 96 ? 1.870 4.638 12.058 1.00 94.69 96 GLN A N 1
ATOM 802 C CA . GLN A 1 96 ? 3.282 5.018 12.070 1.00 94.69 96 GLN A CA 1
ATOM 803 C C . GLN A 1 96 ? 4.181 3.945 11.441 1.00 94.69 96 GLN A C 1
ATOM 805 O O . GLN A 1 96 ? 5.173 4.300 10.796 1.00 94.69 96 GLN A O 1
ATOM 810 N N . SER A 1 97 ? 3.867 2.655 11.622 1.00 91.69 97 SER A N 1
ATOM 811 C CA . SER A 1 97 ? 4.615 1.585 10.956 1.00 91.69 97 SER A CA 1
ATOM 812 C C . SER A 1 97 ? 4.381 1.613 9.450 1.00 91.69 97 SER A C 1
ATOM 814 O O . SER A 1 97 ? 5.366 1.603 8.720 1.00 91.69 97 SER A O 1
ATOM 816 N N . GLU A 1 98 ? 3.125 1.768 9.006 1.00 92.31 98 GLU A N 1
ATOM 817 C CA . GLU A 1 98 ? 2.770 1.923 7.585 1.00 92.31 98 GLU A CA 1
ATOM 818 C C . GLU A 1 98 ? 3.538 3.077 6.952 1.00 92.31 98 GLU A C 1
ATOM 820 O O . GLU A 1 98 ? 4.256 2.874 5.981 1.00 92.31 98 GLU A O 1
ATOM 825 N N . LEU A 1 99 ? 3.489 4.265 7.560 1.00 93.19 99 LEU A N 1
ATOM 826 C CA . LEU A 1 99 ? 4.195 5.440 7.054 1.00 93.19 99 LEU A CA 1
ATOM 827 C C . LEU A 1 99 ? 5.704 5.188 6.914 1.00 93.19 99 LEU A C 1
ATOM 829 O O . LEU A 1 99 ? 6.323 5.590 5.929 1.00 93.19 99 LEU A O 1
ATOM 833 N N . SER A 1 100 ? 6.310 4.543 7.914 1.00 92.75 100 SER A N 1
ATOM 834 C CA . SER A 1 100 ? 7.750 4.268 7.913 1.00 92.75 100 SER A CA 1
ATOM 835 C C . SER A 1 100 ? 8.121 3.257 6.827 1.00 92.75 100 SER A C 1
ATOM 837 O O . SER A 1 100 ? 9.115 3.448 6.126 1.00 92.75 100 SER A O 1
ATOM 839 N N . TYR A 1 101 ? 7.310 2.210 6.670 1.00 91.12 101 TYR A N 1
ATOM 840 C CA . TYR A 1 101 ? 7.503 1.180 5.658 1.00 91.12 101 TYR A CA 1
ATOM 841 C C . TYR A 1 101 ? 7.287 1.723 4.242 1.00 91.12 101 TYR A C 1
ATOM 843 O O . TYR A 1 101 ? 8.167 1.579 3.397 1.00 91.12 101 TYR A O 1
ATOM 851 N N . GLU A 1 102 ? 6.187 2.439 4.003 1.00 91.31 102 GLU A N 1
ATOM 852 C CA . GLU A 1 102 ? 5.885 3.087 2.723 1.00 91.31 102 GLU A CA 1
ATOM 853 C C . GLU A 1 102 ? 6.966 4.090 2.328 1.00 91.31 102 GLU A C 1
ATOM 855 O O . GLU A 1 102 ? 7.383 4.121 1.172 1.00 91.31 102 GLU A O 1
ATOM 860 N N . THR A 1 103 ? 7.471 4.883 3.279 1.00 93.38 103 THR A N 1
ATOM 861 C CA . THR A 1 103 ? 8.561 5.833 3.014 1.00 93.38 103 THR A CA 1
ATOM 862 C C . THR A 1 103 ? 9.826 5.107 2.558 1.00 93.38 103 THR A C 1
ATOM 864 O O . THR A 1 103 ? 10.455 5.518 1.581 1.00 93.38 103 THR A O 1
ATOM 867 N N . LEU A 1 104 ? 10.202 4.026 3.250 1.00 92.75 104 LEU A N 1
ATOM 868 C CA . LEU A 1 104 ? 11.374 3.229 2.895 1.00 92.75 104 LEU A CA 1
ATOM 869 C C . LEU A 1 104 ? 11.202 2.585 1.517 1.00 92.75 104 LEU A C 1
ATOM 871 O O . LEU A 1 104 ? 12.068 2.741 0.659 1.00 92.75 104 LEU A O 1
ATOM 875 N N . LYS A 1 105 ? 10.070 1.919 1.287 1.00 91.25 105 LYS A N 1
ATOM 876 C CA . LYS A 1 105 ? 9.792 1.215 0.035 1.00 91.25 105 LYS A CA 1
ATOM 877 C C . LYS A 1 105 ? 9.670 2.151 -1.155 1.00 91.25 105 LYS A C 1
ATOM 879 O O . LYS A 1 105 ? 10.270 1.892 -2.189 1.00 91.25 105 LYS A O 1
ATOM 884 N N . THR A 1 106 ? 8.993 3.286 -0.997 1.00 90.94 106 THR A N 1
ATOM 885 C CA . THR A 1 106 ? 8.910 4.310 -2.049 1.00 90.94 106 THR A CA 1
ATOM 886 C C . THR A 1 106 ? 10.299 4.822 -2.420 1.00 90.94 106 THR A C 1
ATOM 888 O O . THR A 1 106 ? 10.602 5.006 -3.598 1.00 90.94 106 THR A O 1
ATOM 891 N N . LYS A 1 107 ? 11.174 5.029 -1.428 1.00 93.69 107 LYS A N 1
ATOM 892 C CA . LYS A 1 107 ? 12.559 5.430 -1.675 1.00 93.69 107 LYS A CA 1
ATOM 893 C C . LYS A 1 107 ? 13.333 4.351 -2.440 1.00 93.69 107 LYS A C 1
ATOM 895 O O . LYS A 1 107 ? 13.962 4.674 -3.444 1.00 93.69 107 LYS A O 1
ATOM 900 N N . GLU A 1 108 ? 13.276 3.097 -1.992 1.00 92.50 108 GLU A N 1
ATOM 901 C CA . GLU A 1 108 ? 13.930 1.957 -2.657 1.00 92.50 108 GLU A CA 1
ATOM 902 C C . GLU A 1 108 ? 13.449 1.794 -4.106 1.00 92.50 108 GLU A C 1
ATOM 904 O O . GLU A 1 108 ? 14.260 1.614 -5.019 1.00 92.50 108 GLU A O 1
ATOM 909 N N . LEU A 1 109 ? 12.141 1.929 -4.333 1.00 92.19 109 LEU A N 1
ATOM 910 C CA . LEU A 1 109 ? 11.527 1.831 -5.650 1.00 92.19 109 LEU A CA 1
ATOM 911 C C . LEU A 1 109 ? 11.978 2.967 -6.579 1.00 92.19 109 LEU A C 1
ATOM 913 O O . LEU A 1 109 ? 12.329 2.727 -7.733 1.00 92.19 109 LEU A O 1
ATOM 917 N N . LEU A 1 110 ? 12.025 4.208 -6.085 1.00 91.06 110 LEU A N 1
ATOM 918 C CA . LEU A 1 110 ? 12.505 5.353 -6.866 1.00 91.06 110 LEU A CA 1
ATOM 919 C C . LEU A 1 110 ? 13.991 5.223 -7.221 1.00 91.06 110 LEU A C 1
ATOM 921 O O . LEU A 1 110 ? 14.378 5.482 -8.364 1.00 91.06 110 LEU A O 1
ATOM 925 N N . GLU A 1 111 ? 14.826 4.816 -6.263 1.00 93.12 111 GLU A N 1
ATOM 926 C CA . GLU A 1 111 ? 16.264 4.627 -6.479 1.00 93.12 111 GLU A CA 1
ATOM 927 C C . GLU A 1 111 ? 16.540 3.501 -7.485 1.00 93.12 111 GLU A C 1
ATOM 929 O O . GLU A 1 111 ? 17.325 3.682 -8.422 1.00 93.12 111 GLU A O 1
ATOM 934 N N . SER A 1 112 ? 15.872 2.355 -7.331 1.00 90.94 112 SER A N 1
ATOM 935 C CA . SER A 1 112 ? 16.021 1.207 -8.230 1.00 90.94 112 SER A CA 1
ATOM 936 C C . SER A 1 112 ? 15.493 1.507 -9.633 1.00 90.94 112 SER A C 1
ATOM 938 O O . SER A 1 112 ? 16.212 1.283 -10.607 1.00 90.94 112 SER A O 1
ATOM 940 N N . THR A 1 113 ? 14.307 2.108 -9.754 1.00 90.12 113 THR A N 1
ATOM 941 C CA . THR A 1 113 ? 13.717 2.499 -11.044 1.00 90.12 113 THR A CA 1
ATOM 942 C C . THR A 1 113 ? 14.600 3.509 -11.769 1.00 90.12 113 THR A C 1
ATOM 944 O O . THR A 1 113 ? 14.875 3.353 -12.960 1.00 90.12 113 THR A O 1
ATOM 947 N N . GLY A 1 114 ? 15.108 4.522 -11.060 1.00 89.44 114 GLY A N 1
ATOM 948 C CA . GLY A 1 114 ? 16.017 5.513 -11.633 1.00 89.44 114 GLY A CA 1
ATOM 949 C C . GLY A 1 114 ? 17.315 4.885 -12.143 1.00 89.44 114 GLY A C 1
ATOM 950 O O . GLY A 1 114 ? 17.732 5.146 -13.275 1.00 89.44 114 GLY A O 1
ATOM 951 N N . LYS A 1 115 ? 17.926 4.004 -11.342 1.00 91.62 115 LYS A N 1
ATOM 952 C CA . LYS A 1 115 ? 19.148 3.284 -11.719 1.00 91.62 115 LYS A CA 1
ATOM 953 C C . LYS A 1 115 ? 18.921 2.347 -12.903 1.00 91.62 115 LYS A C 1
ATOM 955 O O . LYS A 1 115 ? 19.731 2.328 -13.828 1.00 91.62 115 LYS A O 1
ATOM 960 N N . ASN A 1 116 ? 17.821 1.602 -12.905 1.00 91.12 116 ASN A N 1
ATOM 961 C CA . ASN A 1 116 ? 17.496 0.690 -13.993 1.00 91.12 116 ASN A CA 1
ATOM 962 C C . ASN A 1 116 ? 17.212 1.456 -15.284 1.00 91.12 116 ASN A C 1
ATOM 964 O O . ASN A 1 116 ? 17.758 1.089 -16.319 1.00 91.12 116 ASN A O 1
ATOM 968 N N . LYS A 1 117 ? 16.463 2.564 -15.228 1.00 89.38 117 LYS A N 1
ATOM 969 C CA . LYS A 1 117 ? 16.229 3.427 -16.394 1.00 89.38 117 LYS A CA 1
ATOM 970 C C . LYS A 1 117 ? 17.531 3.985 -16.965 1.00 89.38 117 LYS A C 1
ATOM 972 O O . LYS A 1 117 ? 17.715 3.977 -18.178 1.00 89.38 117 LYS A O 1
ATOM 977 N N . TYR A 1 118 ? 18.448 4.438 -16.110 1.00 89.94 118 TYR A N 1
ATOM 978 C CA . TYR A 1 118 ? 19.771 4.891 -16.544 1.00 89.94 118 TYR A CA 1
ATOM 979 C C . TYR A 1 118 ? 20.546 3.775 -17.263 1.00 89.94 118 TYR A C 1
ATOM 981 O O . TYR A 1 118 ? 21.040 3.980 -18.370 1.00 89.94 118 TYR A O 1
ATOM 989 N N . ASN A 1 119 ? 20.590 2.578 -16.673 1.00 89.75 119 ASN A N 1
ATOM 990 C CA . ASN A 1 119 ? 21.284 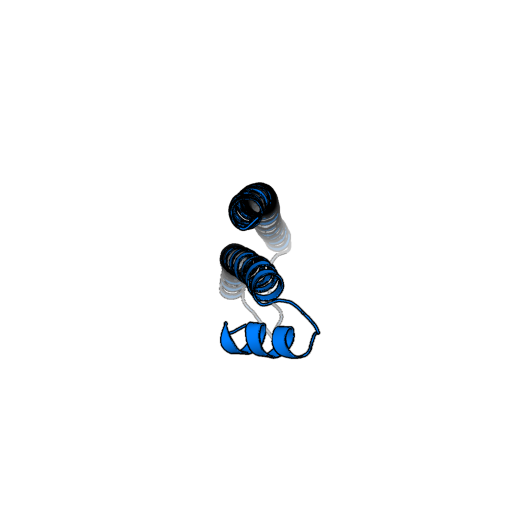1.429 -17.256 1.00 89.75 119 ASN A CA 1
ATOM 991 C C . ASN A 1 119 ? 20.652 0.968 -18.577 1.00 89.75 119 ASN A C 1
ATOM 993 O O . ASN A 1 119 ? 21.376 0.694 -19.529 1.00 89.75 119 ASN A O 1
ATOM 997 N N . ILE A 1 120 ? 19.320 0.912 -18.647 1.00 89.19 120 ILE A N 1
ATOM 998 C CA . ILE A 1 120 ? 18.566 0.578 -19.860 1.00 89.19 120 ILE A CA 1
ATOM 999 C C . ILE A 1 120 ? 18.865 1.594 -20.959 1.00 89.19 120 ILE A C 1
ATOM 1001 O O . ILE A 1 120 ? 19.182 1.200 -22.074 1.00 89.19 120 ILE A O 1
ATOM 1005 N N . ASN A 1 121 ? 18.826 2.892 -20.655 1.00 87.38 121 ASN A N 1
ATOM 1006 C CA . ASN A 1 121 ? 19.125 3.925 -21.643 1.00 87.38 121 ASN A CA 1
ATOM 1007 C C . ASN A 1 121 ? 20.552 3.800 -22.182 1.00 87.38 121 ASN A C 1
ATOM 1009 O O . ASN A 1 121 ? 20.749 3.910 -23.387 1.00 87.38 121 ASN A O 1
ATOM 1013 N N . ASN A 1 122 ? 21.535 3.537 -21.316 1.00 88.25 122 ASN A N 1
ATOM 1014 C CA . ASN A 1 122 ? 22.906 3.286 -21.759 1.00 88.25 122 ASN A CA 1
ATOM 1015 C C . ASN A 1 122 ? 22.983 2.045 -22.653 1.00 88.25 122 ASN A C 1
ATOM 1017 O O . ASN A 1 122 ? 23.564 2.116 -23.725 1.00 88.25 122 ASN A O 1
ATOM 1021 N N . TYR A 1 123 ? 22.338 0.944 -22.264 1.00 86.69 123 TYR A N 1
ATOM 1022 C CA . TYR A 1 123 ? 22.303 -0.287 -23.054 1.00 86.69 123 TYR A CA 1
ATOM 1023 C C . TYR A 1 123 ? 21.673 -0.085 -24.440 1.00 86.69 123 TYR A C 1
ATOM 1025 O O . TYR A 1 123 ? 22.239 -0.509 -25.445 1.00 86.69 123 TYR A O 1
ATOM 1033 N N . ILE A 1 124 ? 20.524 0.592 -24.508 1.00 85.31 124 ILE A N 1
ATOM 1034 C CA . ILE A 1 124 ? 19.852 0.895 -25.777 1.00 85.31 124 ILE A CA 1
ATOM 1035 C C . ILE A 1 124 ? 20.731 1.820 -26.630 1.00 85.31 124 ILE A C 1
ATOM 1037 O O . ILE A 1 124 ? 20.852 1.602 -27.833 1.00 85.31 124 ILE A O 1
ATOM 1041 N N . ASN A 1 125 ? 21.366 2.832 -26.030 1.00 83.81 125 ASN A N 1
ATOM 1042 C CA . ASN A 1 125 ? 22.255 3.742 -26.752 1.00 83.81 125 ASN A CA 1
ATOM 1043 C C . ASN A 1 125 ? 23.514 3.037 -27.269 1.00 83.81 125 ASN A C 1
ATOM 1045 O O . ASN A 1 125 ? 23.898 3.280 -28.408 1.00 83.81 125 ASN A O 1
ATOM 1049 N N . ASP A 1 126 ? 24.121 2.143 -26.487 1.00 82.69 126 ASP A N 1
ATOM 1050 C CA . ASP A 1 126 ? 25.273 1.343 -26.912 1.00 82.69 126 ASP A CA 1
ATOM 1051 C C . ASP A 1 126 ? 24.907 0.429 -28.088 1.00 82.69 126 ASP A C 1
ATOM 1053 O O . ASP A 1 126 ? 25.690 0.269 -29.024 1.00 82.69 126 ASP A O 1
ATOM 1057 N N . ILE A 1 127 ? 23.702 -0.149 -28.084 1.00 76.31 127 ILE A N 1
ATOM 1058 C CA . ILE A 1 127 ? 23.200 -0.917 -29.228 1.00 76.31 127 ILE A CA 1
ATOM 1059 C C . ILE A 1 127 ? 22.978 0.005 -30.425 1.00 76.31 127 ILE A C 1
ATOM 1061 O O . ILE A 1 127 ? 23.517 -0.274 -31.489 1.00 76.31 127 ILE A O 1
ATOM 1065 N N . GLY A 1 128 ? 22.269 1.123 -30.257 1.00 66.12 128 GLY A N 1
ATOM 1066 C CA . GLY A 1 128 ? 21.993 2.074 -31.340 1.00 66.12 128 GLY A CA 1
ATOM 1067 C C . GLY A 1 128 ? 23.252 2.708 -31.946 1.00 66.12 128 GLY A C 1
ATOM 1068 O O . GLY A 1 128 ? 23.283 2.988 -33.140 1.00 66.12 128 GLY A O 1
ATOM 1069 N N . MET A 1 129 ? 24.318 2.888 -31.160 1.00 57.75 129 MET A N 1
ATOM 1070 C CA . MET A 1 129 ? 25.618 3.373 -31.638 1.00 57.75 129 MET A CA 1
ATOM 1071 C C . MET A 1 129 ? 26.415 2.323 -32.423 1.00 57.75 129 MET A C 1
ATOM 1073 O O . MET A 1 129 ? 27.245 2.708 -33.238 1.00 57.75 129 MET A O 1
ATOM 1077 N N . ASN A 1 130 ? 26.167 1.026 -32.217 1.00 53.25 130 ASN A N 1
ATOM 1078 C CA . ASN A 1 130 ? 26.822 -0.055 -32.964 1.00 53.25 130 ASN A CA 1
ATOM 1079 C C . ASN A 1 130 ? 26.152 -0.369 -34.318 1.00 53.25 130 ASN A C 1
ATOM 1081 O O . ASN A 1 130 ? 26.661 -1.211 -35.056 1.00 53.25 130 ASN A O 1
ATOM 1085 N N . VAL A 1 131 ? 25.019 0.269 -34.640 1.00 47.72 131 VAL A N 1
ATOM 1086 C CA . VAL A 1 131 ? 24.301 0.102 -35.922 1.00 47.72 131 VAL A CA 1
ATOM 1087 C C . VAL A 1 131 ? 24.681 1.194 -36.947 1.00 47.72 131 VAL A C 1
ATOM 1089 O O . VAL A 1 131 ? 24.285 1.100 -38.105 1.00 47.72 131 VAL A O 1
ATOM 1092 N N . ASN A 1 132 ? 25.501 2.187 -36.561 1.00 41.72 132 ASN A N 1
ATOM 1093 C CA . ASN A 1 132 ? 26.042 3.231 -37.452 1.00 41.72 132 ASN A CA 1
ATOM 1094 C C . ASN A 1 132 ? 27.437 2.905 -38.000 1.00 41.72 132 ASN A C 1
ATOM 1096 O O . ASN A 1 132 ? 28.313 2.511 -37.198 1.00 41.72 132 ASN A O 1
#

pLDDT: mean 87.93, std 8.74, range [41.72, 96.75]

Sequence (132 aa):
MDRQEILKLLSTHDLTEDEKEYLYMQLYFTEELNRQADEEILELHKEQKENRDSILNQIAKIMLSYPIIESIMFIASSDKLKLKRQLNTLIQNKIQSELSYETLKTKELLESTGKNKYNINNYINDIGMNVN

Radius of gyration: 26.38 Å; chains: 1; bounding box: 57×16×75 Å